Protein AF-A0A176YFB4-F1 (afdb_monomer)

Organism: NCBI:txid1505087

Foldseek 3Di:
DDPVLVVPDDFFDFQVRNCVSVVHHFQWPDWDADPNWIWTWGADPVRQWIFIDIPRTTHDIHGDDD

Solvent-accessible surface area (backbone atoms only — not comparable to full-atom values): 3905 Å² total; p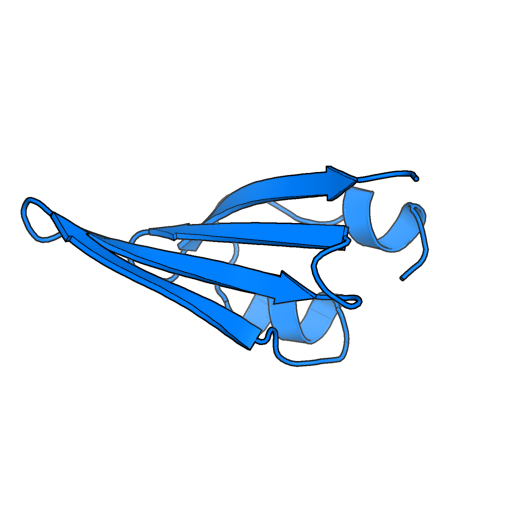er-residue (Å²): 138,57,77,75,61,59,76,67,66,56,75,61,37,41,56,69,56,52,26,62,72,68,73,47,82,57,48,79,78,46,78,49,76,56,97,88,40,40,38,38,33,31,27,38,80,95,60,37,30,40,34,37,22,50,74,55,24,32,72,48,76,49,73,60,89,126

Secondary structure (DSSP, 8-state):
--HHHHTT--TT-BHHHHHHHHSSPPEEEEEEEETTEEEEEEEEGGGTEEEEEETTEEEEEEE---

Sequence (66 aa):
MTDLEFGNVVLGSSYAGVVFMFGCAGTLVSSEIKEGIKFHVFAWNDGQVLALFANGMLLIVSQSTS

Structure (mmCIF, N/CA/C/O backbone):
data_AF-A0A176YFB4-F1
#
_entry.id   AF-A0A176YFB4-F1
#
loop_
_atom_site.group_PDB
_atom_site.id
_atom_site.type_symbol
_atom_site.label_atom_id
_atom_site.label_alt_id
_atom_site.label_comp_id
_atom_site.label_asym_id
_atom_site.label_entity_id
_atom_site.label_seq_id
_atom_site.pdbx_PDB_ins_code
_atom_site.Cartn_x
_atom_site.Cartn_y
_atom_site.Cartn_z
_atom_site.occupancy
_atom_site.B_iso_or_equiv
_atom_site.auth_seq_id
_atom_site.auth_comp_id
_atom_site.auth_asym_id
_atom_site.auth_atom_id
_atom_site.pdbx_PDB_model_num
ATOM 1 N N . MET A 1 1 ? 13.867 3.447 -8.468 1.00 58.38 1 MET A N 1
ATOM 2 C CA . MET A 1 1 ? 12.516 3.434 -9.060 1.00 58.38 1 MET A CA 1
ATOM 3 C C . MET A 1 1 ? 12.461 4.555 -10.074 1.00 58.38 1 MET A C 1
ATOM 5 O O . MET A 1 1 ? 12.899 5.651 -9.748 1.00 58.38 1 MET A O 1
ATOM 9 N N . THR A 1 2 ? 12.062 4.268 -11.308 1.00 54.38 2 THR A N 1
ATOM 10 C CA . THR A 1 2 ? 11.923 5.310 -12.343 1.00 54.38 2 THR A CA 1
ATOM 11 C C . THR A 1 2 ? 10.479 5.811 -12.360 1.00 54.38 2 THR A C 1
ATOM 13 O O . THR A 1 2 ? 9.577 5.043 -12.032 1.00 54.38 2 THR A O 1
ATOM 16 N N . ASP A 1 3 ? 10.229 7.065 -12.750 1.00 56.12 3 ASP A N 1
ATOM 17 C CA . ASP A 1 3 ? 8.868 7.645 -12.790 1.00 56.12 3 ASP A CA 1
ATOM 18 C C . ASP A 1 3 ? 7.872 6.807 -13.624 1.00 56.12 3 ASP A C 1
ATOM 20 O O . ASP A 1 3 ? 6.662 6.829 -13.394 1.00 56.12 3 ASP A O 1
ATOM 24 N N . LEU A 1 4 ? 8.391 6.000 -14.558 1.00 50.38 4 LEU A N 1
ATOM 25 C CA . LEU A 1 4 ? 7.627 5.076 -15.396 1.00 50.38 4 LEU A CA 1
ATOM 26 C C . LEU A 1 4 ? 7.001 3.904 -14.615 1.00 50.38 4 LEU A C 1
ATOM 28 O O . LEU A 1 4 ? 5.955 3.399 -15.012 1.00 50.38 4 LEU A O 1
ATOM 32 N N . GLU A 1 5 ? 7.615 3.466 -13.511 1.00 61.56 5 GLU A N 1
ATOM 33 C CA . GLU A 1 5 ? 7.087 2.385 -12.660 1.00 61.56 5 GLU A CA 1
ATOM 34 C C . GLU A 1 5 ? 5.957 2.889 -11.756 1.00 61.56 5 GLU A C 1
ATOM 36 O O . GLU A 1 5 ? 5.017 2.152 -11.461 1.00 61.56 5 GLU A O 1
ATOM 41 N N . PHE A 1 6 ? 6.005 4.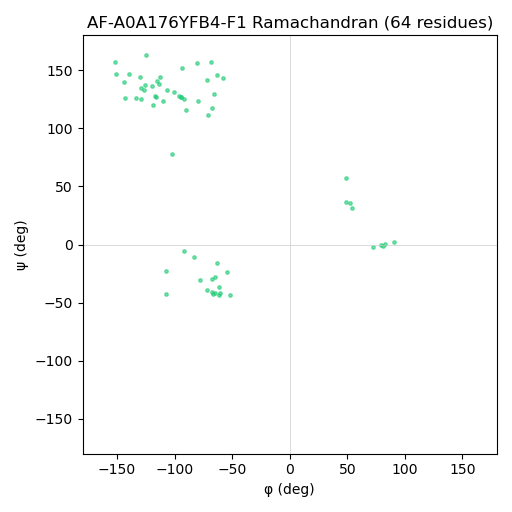168 -11.373 1.00 62.84 6 PHE A N 1
ATOM 42 C CA . PHE A 1 6 ? 5.013 4.792 -10.503 1.00 62.84 6 PHE A CA 1
ATOM 43 C C . PHE A 1 6 ? 3.669 5.016 -11.203 1.00 62.84 6 PHE A C 1
ATOM 45 O O . PHE A 1 6 ? 2.613 4.771 -10.621 1.00 62.84 6 PHE A O 1
ATOM 52 N N . GLY A 1 7 ? 3.701 5.412 -12.481 1.00 66.94 7 GLY A N 1
ATOM 53 C CA . GLY A 1 7 ? 2.497 5.627 -13.292 1.00 66.94 7 GLY A CA 1
ATOM 54 C C . GLY A 1 7 ? 1.652 4.368 -13.528 1.00 66.94 7 GLY A C 1
ATOM 55 O O . GLY A 1 7 ? 0.486 4.479 -13.899 1.00 66.94 7 GLY A O 1
ATOM 56 N N . ASN A 1 8 ? 2.209 3.179 -13.281 1.00 72.94 8 ASN A N 1
ATOM 57 C CA . ASN A 1 8 ? 1.512 1.903 -13.448 1.00 72.94 8 ASN A CA 1
ATOM 58 C C . ASN A 1 8 ? 0.823 1.413 -12.169 1.00 72.94 8 ASN A C 1
ATOM 60 O O . ASN A 1 8 ? 0.116 0.405 -12.210 1.00 72.94 8 ASN A O 1
ATOM 64 N N . VAL A 1 9 ? 1.006 2.096 -11.036 1.00 81.19 9 VAL A N 1
ATOM 65 C CA . VAL A 1 9 ? 0.410 1.693 -9.762 1.00 81.19 9 VAL A CA 1
ATOM 66 C C . VAL A 1 9 ? -1.100 1.932 -9.797 1.00 81.19 9 VAL A C 1
ATOM 68 O O . VAL A 1 9 ? -1.579 3.065 -9.796 1.00 81.19 9 VAL A O 1
ATOM 71 N N . VAL A 1 10 ? -1.871 0.844 -9.792 1.00 87.75 10 VAL A N 1
ATOM 72 C CA . VAL A 1 10 ? -3.337 0.898 -9.848 1.00 87.75 10 VAL A CA 1
ATOM 73 C C . VAL A 1 10 ? -3.918 0.905 -8.435 1.00 87.75 10 VAL A C 1
ATOM 75 O O . VAL A 1 10 ? -3.655 -0.006 -7.643 1.00 87.75 10 VAL A O 1
ATOM 78 N N . LEU A 1 11 ? -4.748 1.902 -8.114 1.00 92.31 11 LEU A N 1
ATOM 79 C CA . LEU A 1 11 ? -5.503 1.929 -6.857 1.00 92.31 11 LEU A CA 1
ATOM 80 C C . LEU A 1 11 ? -6.385 0.680 -6.721 1.00 92.31 11 LEU A C 1
ATOM 82 O O . LEU A 1 11 ? -6.922 0.164 -7.696 1.00 92.31 11 LEU A O 1
ATOM 86 N N . GLY A 1 12 ? -6.518 0.173 -5.501 1.00 94.94 12 GLY A N 1
ATOM 87 C CA . GLY A 1 12 ? -7.158 -1.108 -5.220 1.00 94.94 12 GLY A CA 1
ATOM 88 C C . GLY A 1 12 ? -6.263 -2.323 -5.477 1.00 94.94 12 GLY A C 1
ATOM 89 O O . GLY A 1 12 ? -6.695 -3.442 -5.230 1.00 94.94 12 GLY A O 1
ATOM 90 N N . SER A 1 13 ? -5.016 -2.159 -5.925 1.00 95.25 13 SER A N 1
ATOM 91 C CA . SER A 1 13 ? -4.085 -3.292 -5.988 1.00 95.25 13 SER A CA 1
ATOM 92 C C . SER A 1 13 ? -3.796 -3.851 -4.596 1.00 95.25 13 SER A C 1
ATOM 94 O O . SER A 1 13 ? -3.714 -3.109 -3.615 1.00 95.25 13 SER A O 1
ATOM 96 N N . SER A 1 14 ? -3.593 -5.164 -4.506 1.00 96.69 14 SER A N 1
ATOM 97 C CA . SER A 1 14 ? -3.117 -5.784 -3.268 1.00 96.69 14 SER A CA 1
ATOM 98 C C . SER A 1 14 ? -1.667 -5.387 -2.973 1.00 96.69 14 SER A C 1
ATOM 100 O O . SER A 1 14 ? -0.897 -5.088 -3.889 1.00 96.69 14 SER A O 1
ATOM 102 N N . TYR A 1 15 ? -1.261 -5.465 -1.704 1.00 95.00 15 TYR A N 1
ATOM 103 C CA . TYR A 1 15 ? 0.141 -5.262 -1.314 1.00 95.00 15 TYR A CA 1
ATOM 104 C C . TYR A 1 15 ? 1.113 -6.138 -2.121 1.00 95.00 15 TYR A C 1
ATOM 106 O O . TYR A 1 15 ? 2.118 -5.641 -2.617 1.00 95.00 15 TYR A O 1
ATOM 114 N N . ALA A 1 16 ? 0.791 -7.421 -2.327 1.00 94.56 16 ALA A N 1
ATOM 115 C CA . ALA A 1 16 ? 1.631 -8.326 -3.114 1.00 94.56 16 ALA A CA 1
ATOM 116 C C . ALA A 1 16 ? 1.783 -7.867 -4.576 1.00 94.56 16 ALA A C 1
ATOM 118 O O . ALA A 1 16 ? 2.867 -7.980 -5.141 1.00 94.56 16 ALA A O 1
ATOM 119 N N . GLY A 1 17 ? 0.720 -7.310 -5.168 1.00 93.12 17 GLY A N 1
ATOM 120 C CA . GLY A 1 17 ? 0.771 -6.729 -6.510 1.00 93.12 17 GLY A CA 1
ATOM 121 C C . GLY A 1 17 ? 1.691 -5.509 -6.586 1.00 93.12 17 GLY A C 1
ATOM 122 O O . GLY A 1 17 ? 2.485 -5.398 -7.516 1.00 93.12 17 GLY A O 1
ATOM 123 N N . VAL A 1 18 ? 1.647 -4.637 -5.574 1.00 92.44 18 VAL A N 1
ATOM 124 C CA . VAL A 1 18 ? 2.548 -3.475 -5.485 1.00 92.44 18 VAL A CA 1
ATOM 125 C C . VAL A 1 18 ? 4.000 -3.918 -5.281 1.00 92.44 18 VAL A C 1
ATOM 127 O O . VAL A 1 18 ? 4.886 -3.417 -5.963 1.00 92.44 18 VAL A O 1
ATOM 130 N N . VAL A 1 19 ? 4.255 -4.907 -4.418 1.00 92.38 19 VAL A N 1
ATOM 131 C CA . VAL A 1 19 ? 5.601 -5.478 -4.217 1.00 92.38 19 VAL A CA 1
ATOM 132 C C . VAL A 1 19 ? 6.154 -6.094 -5.499 1.00 92.38 19 VAL A C 1
ATOM 134 O O . VAL A 1 19 ? 7.327 -5.902 -5.806 1.00 92.38 19 VAL A O 1
ATOM 137 N N . PHE A 1 20 ? 5.324 -6.807 -6.263 1.00 90.69 20 PHE A N 1
ATOM 138 C CA . PHE A 1 20 ? 5.727 -7.358 -7.556 1.00 90.69 20 PHE A CA 1
ATOM 139 C C . PHE A 1 20 ? 6.120 -6.252 -8.543 1.00 90.69 20 PHE A C 1
ATOM 141 O O . PHE A 1 20 ? 7.142 -6.364 -9.211 1.00 90.69 20 PHE A O 1
ATOM 148 N N . MET A 1 21 ? 5.344 -5.166 -8.595 1.00 88.50 21 MET A N 1
ATOM 149 C CA . MET A 1 21 ? 5.611 -4.022 -9.470 1.00 88.50 21 MET A CA 1
ATOM 150 C C . MET A 1 21 ? 6.870 -3.249 -9.071 1.00 88.50 21 MET A C 1
ATOM 152 O O . MET A 1 21 ? 7.637 -2.841 -9.934 1.00 88.50 21 MET A O 1
ATOM 156 N N . PHE A 1 22 ? 7.093 -3.056 -7.771 1.00 86.81 22 PHE A N 1
ATOM 157 C CA . PHE A 1 22 ? 8.248 -2.324 -7.248 1.00 86.81 22 PHE A CA 1
ATOM 158 C C . PHE A 1 22 ? 9.512 -3.185 -7.139 1.00 86.81 22 PHE A C 1
ATOM 160 O O . PHE A 1 22 ? 10.592 -2.663 -6.874 1.00 86.81 22 PHE A O 1
ATOM 167 N N . GLY A 1 23 ? 9.392 -4.503 -7.312 1.00 89.75 23 GLY A N 1
ATOM 168 C CA . GLY A 1 23 ? 10.497 -5.458 -7.229 1.00 89.75 23 GLY A CA 1
ATOM 169 C C . GLY A 1 23 ? 11.022 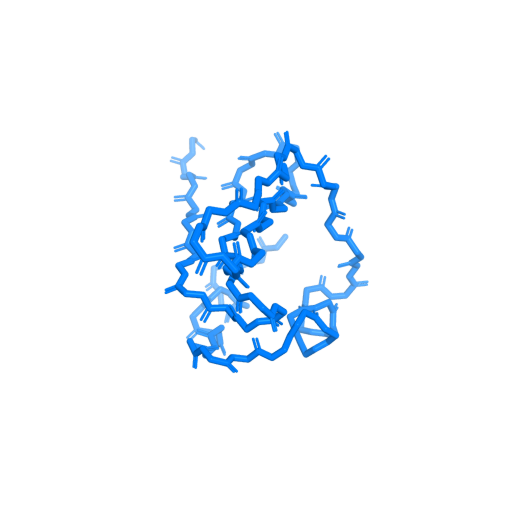-5.714 -5.812 1.00 89.75 23 GLY A C 1
ATOM 170 O O . GLY A 1 23 ? 11.909 -6.547 -5.633 1.00 89.75 23 GLY A O 1
ATOM 171 N N . CYS A 1 24 ? 10.491 -5.037 -4.792 1.00 91.31 24 CYS A N 1
ATOM 172 C CA . CYS A 1 24 ? 10.888 -5.225 -3.401 1.00 91.31 24 CYS A CA 1
ATOM 173 C C . CYS A 1 24 ? 9.757 -4.900 -2.416 1.00 91.31 24 CYS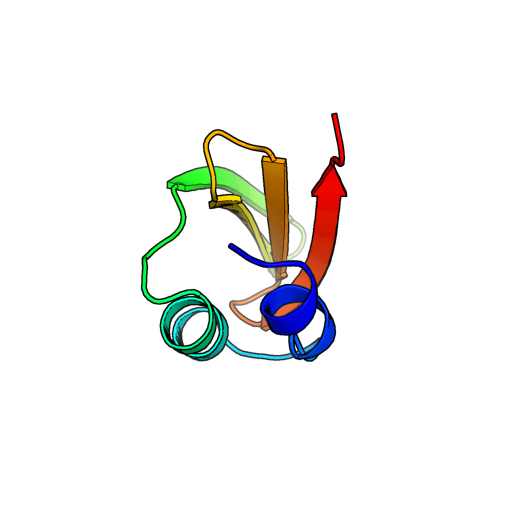 A C 1
ATOM 175 O O . CYS A 1 24 ? 8.809 -4.169 -2.717 1.00 91.31 24 CYS A O 1
ATOM 177 N N . ALA A 1 25 ? 9.859 -5.473 -1.215 1.00 94.75 25 ALA A N 1
ATOM 178 C CA . ALA A 1 25 ? 8.949 -5.176 -0.117 1.00 94.75 25 ALA A CA 1
ATOM 179 C C . ALA A 1 25 ? 9.214 -3.774 0.443 1.00 94.75 25 ALA A C 1
ATOM 181 O O . ALA A 1 25 ? 10.365 -3.362 0.573 1.00 94.75 25 ALA A O 1
ATOM 182 N N . GLY A 1 26 ? 8.141 -3.069 0.795 1.00 94.81 26 GLY A N 1
ATOM 183 C CA . GLY A 1 26 ? 8.244 -1.781 1.469 1.00 94.81 26 GLY A CA 1
ATOM 184 C C . GLY A 1 26 ? 8.500 -1.961 2.958 1.00 94.81 26 GLY A C 1
ATOM 185 O O . GLY A 1 26 ? 8.120 -2.970 3.557 1.00 94.81 26 GLY A O 1
ATOM 186 N N . THR A 1 27 ? 9.091 -0.950 3.578 1.00 97.44 27 THR A N 1
ATOM 187 C CA . THR A 1 27 ? 9.215 -0.878 5.034 1.00 97.44 27 THR A CA 1
ATOM 188 C C . THR A 1 27 ? 7.894 -0.393 5.615 1.00 97.44 27 THR A C 1
ATOM 190 O O . THR A 1 27 ? 7.414 0.678 5.248 1.00 97.44 27 THR A O 1
ATOM 193 N N . LEU A 1 28 ? 7.286 -1.156 6.525 1.00 97.69 28 LEU A N 1
ATOM 194 C CA . LEU A 1 28 ? 6.096 -0.706 7.251 1.00 97.69 28 LEU A CA 1
ATOM 195 C C . LEU A 1 28 ? 6.481 0.453 8.180 1.00 97.69 28 LEU A C 1
ATOM 197 O O . LEU A 1 28 ? 7.279 0.263 9.095 1.00 97.69 28 LEU A O 1
ATOM 201 N N . VAL A 1 29 ? 5.906 1.635 7.958 1.00 97.50 29 VAL A N 1
ATOM 202 C CA . VAL A 1 29 ? 6.192 2.845 8.753 1.00 97.50 29 VAL A CA 1
ATOM 20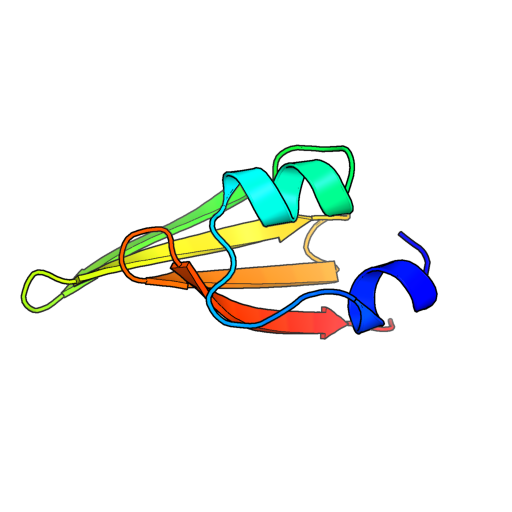3 C C . VAL A 1 29 ? 5.046 3.239 9.680 1.00 97.50 29 VAL A C 1
ATOM 205 O O . VAL A 1 29 ? 5.275 3.910 10.680 1.00 97.50 29 VAL A O 1
ATOM 208 N N . SER A 1 30 ? 3.816 2.814 9.381 1.00 97.62 30 SER A N 1
ATOM 209 C CA . SER A 1 30 ? 2.664 3.019 10.261 1.00 97.62 30 SER A CA 1
ATOM 210 C C . SER A 1 30 ? 1.631 1.909 10.094 1.00 97.62 30 SER A C 1
ATOM 212 O O . SER A 1 30 ? 1.444 1.383 8.994 1.00 97.62 30 SER A O 1
ATOM 214 N N . SER A 1 31 ? 0.957 1.564 11.189 1.00 97.62 31 SER A N 1
ATOM 215 C CA . SER A 1 31 ? -0.134 0.595 11.233 1.00 97.62 31 SER A CA 1
ATOM 216 C C . SER A 1 31 ? -1.187 1.063 12.231 1.00 97.62 31 SER A C 1
ATOM 218 O O . SER A 1 31 ? -0.867 1.338 13.386 1.00 97.62 31 SER A O 1
ATOM 220 N N . GLU A 1 32 ? -2.437 1.152 11.788 1.00 98.12 32 GLU A N 1
ATOM 221 C CA . GLU A 1 32 ? -3.569 1.565 12.616 1.00 98.12 32 GLU A CA 1
ATOM 222 C C . GLU A 1 32 ? -4.791 0.699 12.302 1.00 98.12 32 GLU A C 1
ATOM 224 O O . GLU A 1 32 ? -5.004 0.284 11.164 1.00 98.12 32 GLU A O 1
ATOM 229 N N . ILE A 1 33 ? -5.625 0.433 13.308 1.00 97.88 33 ILE A N 1
ATOM 230 C CA . ILE A 1 33 ? -6.947 -0.158 13.101 1.00 97.88 33 ILE A CA 1
ATOM 231 C C . ILE A 1 33 ? -7.988 0.826 13.610 1.00 97.88 33 ILE A C 1
ATOM 233 O O . ILE A 1 33 ? -8.005 1.146 14.797 1.00 97.88 33 ILE A O 1
ATOM 237 N N . LYS A 1 34 ? -8.883 1.260 12.725 1.00 97.44 34 LYS A N 1
ATOM 238 C CA . LYS A 1 34 ? -9.963 2.185 13.063 1.00 97.44 34 LYS A CA 1
ATOM 239 C C . LYS A 1 34 ? -11.271 1.685 12.475 1.00 97.44 34 LYS A C 1
ATOM 241 O O . LYS A 1 34 ? -11.337 1.373 11.292 1.00 97.44 34 LYS A O 1
ATOM 246 N N . GLU A 1 35 ? -12.286 1.556 13.329 1.00 96.75 35 GLU A N 1
ATOM 247 C CA . GLU A 1 35 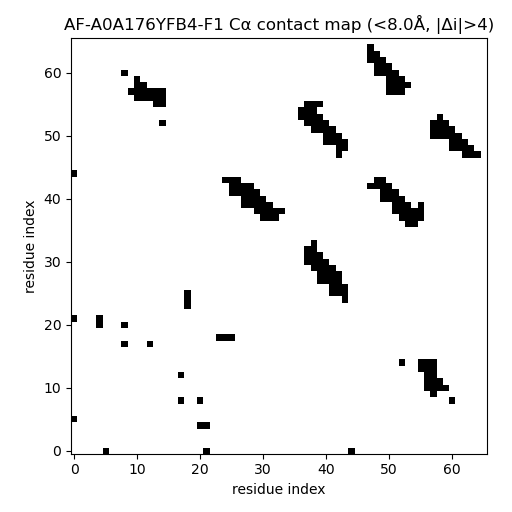? -13.633 1.099 12.941 1.00 96.75 35 GLU A CA 1
ATOM 248 C C . GLU A 1 35 ? -13.630 -0.232 12.157 1.00 96.75 35 GLU A C 1
ATOM 250 O O . GLU A 1 35 ? -14.410 -0.446 11.235 1.00 96.75 35 GLU A O 1
ATOM 255 N N . GLY A 1 36 ? -12.720 -1.147 12.513 1.00 96.38 36 GLY A N 1
ATOM 256 C CA . GLY A 1 36 ? -12.580 -2.451 11.853 1.00 96.38 36 GLY A CA 1
ATOM 257 C C . GLY A 1 36 ? -11.788 -2.435 10.540 1.00 96.38 36 GLY A C 1
ATOM 258 O O . GLY A 1 36 ? -11.562 -3.495 9.960 1.00 96.38 36 GLY A O 1
ATOM 259 N N . ILE A 1 37 ? -11.313 -1.271 10.092 1.00 97.38 37 ILE A N 1
ATOM 260 C CA . ILE A 1 37 ? -10.456 -1.126 8.914 1.00 97.38 37 ILE A CA 1
ATOM 261 C C . ILE A 1 37 ? -8.994 -1.089 9.360 1.00 97.38 37 ILE A C 1
ATOM 263 O O . ILE A 1 37 ? -8.620 -0.299 10.226 1.00 97.38 37 ILE A O 1
ATOM 267 N N . LYS A 1 38 ? -8.161 -1.948 8.764 1.00 97.94 38 LYS A N 1
ATOM 268 C CA . LYS A 1 38 ? -6.710 -1.971 8.987 1.00 97.94 38 LYS A CA 1
ATOM 269 C C . LYS A 1 38 ? -6.021 -1.064 7.980 1.00 97.94 38 LYS A C 1
ATOM 271 O O . LYS A 1 38 ? -6.045 -1.363 6.788 1.00 97.94 38 LYS A O 1
ATOM 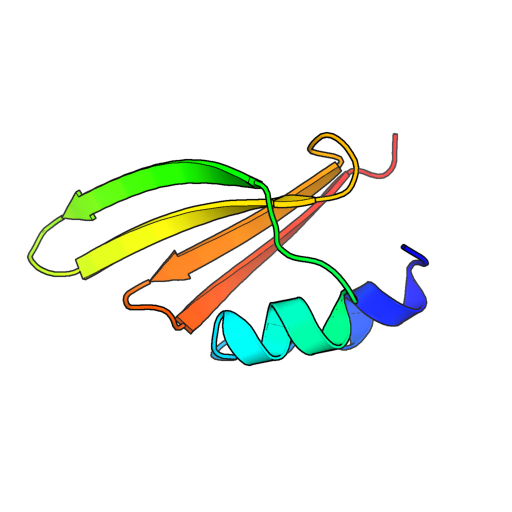276 N N . PHE A 1 39 ? -5.381 -0.011 8.455 1.00 98.25 39 PHE A N 1
ATOM 277 C CA . PHE A 1 39 ? -4.581 0.903 7.659 1.00 98.25 39 PHE A CA 1
ATOM 278 C C . PHE A 1 39 ? -3.098 0.580 7.823 1.00 98.25 39 PHE A C 1
ATOM 280 O O . PHE A 1 39 ? -2.608 0.442 8.941 1.00 98.25 39 PHE A O 1
ATOM 287 N N . HIS A 1 40 ? -2.376 0.483 6.712 1.00 98.44 40 HIS A N 1
ATOM 288 C CA . HIS A 1 40 ? -0.925 0.322 6.706 1.00 98.44 40 HIS A CA 1
ATOM 289 C C . HIS A 1 40 ? -0.292 1.357 5.789 1.00 98.44 40 HIS A C 1
ATOM 291 O O . HIS A 1 40 ? -0.741 1.523 4.656 1.00 98.44 40 HIS A O 1
ATOM 297 N N . VAL A 1 41 ? 0.775 2.002 6.250 1.00 97.94 41 VAL A N 1
ATOM 298 C CA . VAL A 1 41 ? 1.618 2.857 5.413 1.00 97.94 41 VAL A CA 1
ATOM 299 C C . VAL A 1 41 ? 2.958 2.169 5.225 1.00 97.94 41 VAL A C 1
ATOM 301 O O . VAL A 1 41 ? 3.635 1.848 6.204 1.00 97.94 41 VAL A O 1
ATOM 304 N N . PHE A 1 42 ? 3.336 1.957 3.971 1.00 97.31 42 PHE A N 1
ATOM 305 C CA . PHE A 1 42 ? 4.629 1.402 3.595 1.00 97.31 42 PHE A CA 1
ATOM 306 C C . PHE A 1 42 ? 5.469 2.447 2.870 1.00 97.31 42 PHE A C 1
ATOM 308 O O . PHE A 1 42 ? 4.937 3.250 2.104 1.00 97.31 42 PHE A O 1
ATOM 315 N N . ALA A 1 43 ? 6.775 2.405 3.112 1.00 95.75 43 ALA A N 1
ATOM 316 C CA . ALA A 1 43 ? 7.766 3.273 2.505 1.00 95.75 43 ALA A CA 1
ATOM 317 C C . ALA A 1 43 ? 8.717 2.486 1.592 1.00 95.75 43 ALA A C 1
ATOM 319 O O . ALA A 1 43 ? 9.186 1.407 1.961 1.00 95.75 43 ALA A O 1
ATOM 320 N N . TRP A 1 44 ? 9.044 3.055 0.433 1.00 93.56 44 TRP A N 1
ATOM 321 C CA . TRP A 1 44 ? 10.106 2.595 -0.469 1.00 93.56 44 TRP A CA 1
ATOM 322 C C . TRP A 1 44 ? 11.088 3.735 -0.742 1.00 93.56 44 TRP A C 1
ATOM 324 O O . TRP A 1 44 ? 10.765 4.903 -0.515 1.00 93.56 44 TRP A O 1
ATOM 334 N N . ASN A 1 45 ? 12.277 3.385 -1.246 1.00 90.31 45 ASN A N 1
ATOM 335 C CA . ASN A 1 45 ? 13.338 4.328 -1.626 1.00 90.31 45 ASN A CA 1
ATOM 336 C C . ASN A 1 45 ? 13.614 5.355 -0.512 1.00 90.31 45 ASN A C 1
ATOM 338 O O . ASN A 1 45 ? 13.418 6.551 -0.702 1.00 90.31 45 ASN A O 1
ATOM 342 N N . ASP A 1 46 ? 13.958 4.870 0.684 1.00 89.19 46 ASP A N 1
ATOM 343 C CA . ASP A 1 46 ? 14.261 5.705 1.858 1.00 89.19 46 ASP A CA 1
ATOM 344 C C . ASP A 1 46 ? 13.163 6.723 2.227 1.00 89.19 46 ASP A C 1
ATOM 346 O O . ASP A 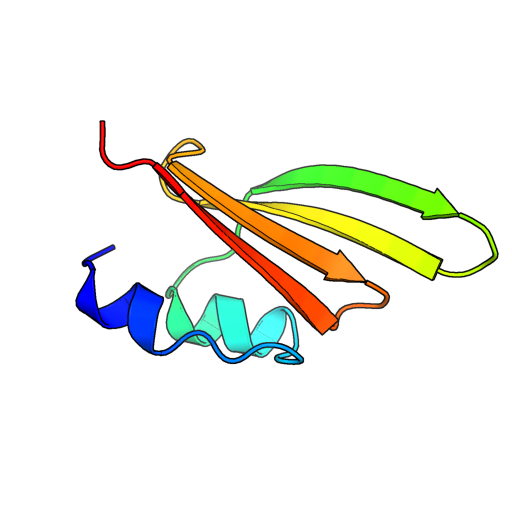1 46 ? 13.429 7.797 2.761 1.00 89.19 46 ASP A O 1
ATOM 350 N N . GLY A 1 47 ? 11.899 6.378 1.957 1.00 90.00 47 GLY A N 1
ATOM 351 C CA . GLY A 1 47 ? 10.741 7.215 2.280 1.00 90.00 47 GLY A CA 1
ATOM 352 C C . GLY A 1 47 ? 10.326 8.187 1.178 1.00 90.00 47 GLY A C 1
ATOM 353 O O . GLY A 1 47 ? 9.355 8.915 1.364 1.00 90.00 47 GLY A O 1
ATOM 354 N N . GLN A 1 48 ? 10.995 8.179 0.022 1.00 91.06 48 GLN A N 1
ATOM 355 C CA . GLN A 1 48 ? 10.572 8.974 -1.136 1.00 91.06 48 GLN A CA 1
ATOM 356 C C . GLN A 1 48 ? 9.223 8.520 -1.690 1.00 91.06 48 GLN A C 1
ATOM 358 O O . GLN A 1 48 ? 8.506 9.324 -2.278 1.00 91.06 48 GLN A O 1
ATOM 363 N N . VAL A 1 49 ? 8.879 7.246 -1.510 1.00 92.12 49 VAL A N 1
ATOM 364 C CA . VAL A 1 49 ? 7.593 6.680 -1.908 1.00 92.12 49 VAL A CA 1
ATOM 365 C C . VAL A 1 49 ? 6.848 6.227 -0.669 1.00 92.12 49 VAL A C 1
ATOM 367 O O . VAL A 1 49 ? 7.371 5.413 0.090 1.00 92.12 49 VAL A O 1
ATOM 370 N N . LEU A 1 50 ? 5.612 6.692 -0.509 1.00 95.00 50 LEU A N 1
ATOM 371 C CA . LEU A 1 50 ? 4.693 6.235 0.526 1.00 95.00 50 LEU A CA 1
ATOM 372 C C . LEU A 1 50 ? 3.438 5.647 -0.112 1.00 95.00 50 LEU A C 1
ATOM 374 O O . LEU A 1 50 ? 2.870 6.227 -1.032 1.00 95.00 50 LEU A O 1
ATOM 378 N N . ALA A 1 51 ? 2.975 4.513 0.402 1.00 95.88 51 ALA A N 1
ATOM 379 C CA . ALA A 1 51 ? 1.733 3.892 -0.034 1.00 95.88 51 ALA A CA 1
ATOM 380 C C . ALA A 1 51 ? 0.846 3.565 1.167 1.00 95.88 51 ALA A C 1
ATOM 382 O O . ALA A 1 51 ? 1.269 2.859 2.085 1.00 95.88 51 ALA A O 1
ATOM 383 N N . LEU A 1 52 ? -0.388 4.065 1.144 1.00 97.38 52 LEU A N 1
ATOM 384 C CA . LEU A 1 52 ? -1.421 3.764 2.125 1.00 97.38 52 LEU A CA 1
ATOM 385 C C . LEU A 1 52 ? -2.293 2.620 1.617 1.00 97.38 52 LEU A C 1
ATOM 387 O O . LEU A 1 52 ? -2.892 2.712 0.546 1.00 97.38 52 LEU A O 1
ATOM 391 N N . PHE A 1 53 ? -2.439 1.591 2.439 1.00 98.00 53 PHE A N 1
ATOM 392 C CA . PHE A 1 53 ? -3.330 0.466 2.206 1.00 98.00 53 PHE A CA 1
ATOM 393 C C . PHE A 1 53 ? -4.428 0.441 3.262 1.00 98.00 53 PHE A C 1
ATOM 395 O O . PHE A 1 53 ? -4.145 0.634 4.441 1.00 98.00 53 PHE A O 1
ATOM 402 N N . ALA A 1 54 ? -5.653 0.117 2.856 1.00 98.00 54 ALA A N 1
ATOM 403 C CA . ALA A 1 54 ? -6.741 -0.248 3.755 1.00 98.00 54 ALA A CA 1
ATOM 404 C C . ALA A 1 54 ? -7.160 -1.691 3.486 1.00 98.00 54 ALA A C 1
ATOM 406 O O . ALA A 1 54 ? -7.414 -2.071 2.345 1.00 98.00 54 ALA A O 1
ATOM 407 N N . ASN A 1 55 ? -7.200 -2.517 4.531 1.00 96.88 55 ASN A N 1
ATOM 408 C CA . ASN A 1 55 ? -7.504 -3.947 4.442 1.00 96.88 55 ASN A CA 1
ATOM 409 C C . ASN A 1 55 ? -6.684 -4.676 3.357 1.00 96.88 55 ASN A C 1
ATOM 411 O O . ASN A 1 55 ? -7.175 -5.577 2.685 1.00 96.88 55 ASN A O 1
ATOM 415 N N . GLY A 1 56 ? -5.418 -4.275 3.189 1.00 96.19 56 GLY A N 1
ATOM 416 C CA . GLY A 1 56 ? -4.490 -4.860 2.213 1.00 96.19 56 GLY A CA 1
ATOM 417 C C . GLY A 1 56 ? -4.618 -4.329 0.781 1.00 96.19 56 GLY A C 1
ATOM 418 O O . GLY A 1 56 ? -3.850 -4.764 -0.076 1.00 96.19 56 GLY A O 1
ATOM 419 N N . MET A 1 57 ? -5.531 -3.385 0.535 1.00 97.50 57 MET A N 1
ATOM 420 C CA . MET A 1 57 ? -5.795 -2.783 -0.773 1.00 97.50 57 MET A CA 1
ATOM 421 C C . MET A 1 57 ? -5.246 -1.361 -0.825 1.00 97.50 57 MET A C 1
ATOM 423 O O . MET A 1 57 ? -5.465 -0.577 0.098 1.00 97.50 57 MET A O 1
ATOM 427 N N . LEU A 1 58 ? -4.535 -1.025 -1.896 1.00 96.81 58 LEU A N 1
ATOM 428 C CA . LEU A 1 58 ? -3.922 0.283 -2.077 1.00 96.81 58 LEU A CA 1
ATOM 429 C C . LEU A 1 58 ? -4.991 1.373 -2.210 1.00 96.81 58 LEU A C 1
ATOM 431 O O . LEU A 1 58 ? -5.883 1.268 -3.046 1.00 96.81 58 LEU A O 1
ATOM 435 N N . LEU A 1 59 ? -4.872 2.442 -1.431 1.00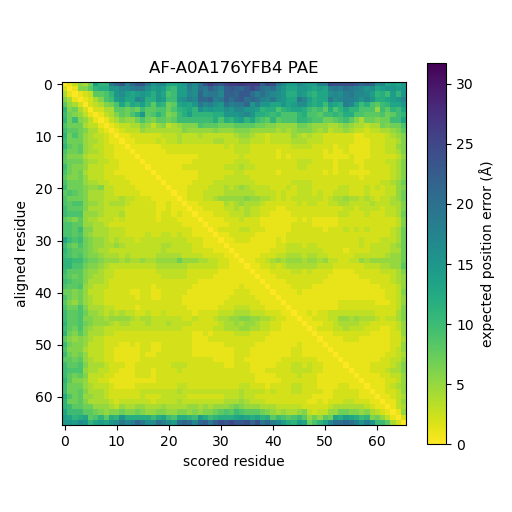 96.12 59 LEU A N 1
ATOM 436 C CA . LEU A 1 59 ? -5.750 3.609 -1.517 1.00 96.12 59 LEU A CA 1
ATOM 437 C C . LEU A 1 59 ? -5.055 4.820 -2.120 1.00 96.12 59 LEU A C 1
ATOM 439 O O . LEU A 1 59 ? -5.654 5.547 -2.906 1.00 96.12 59 LEU A O 1
ATOM 443 N N . ILE A 1 60 ? -3.814 5.064 -1.705 1.00 93.31 60 ILE A N 1
ATOM 444 C CA . ILE A 1 60 ? -3.045 6.244 -2.087 1.00 93.31 60 ILE A CA 1
ATOM 445 C C . ILE A 1 60 ? -1.597 5.817 -2.235 1.00 93.31 60 ILE A C 1
ATOM 447 O O . ILE A 1 60 ? -1.081 5.062 -1.412 1.00 93.31 60 ILE A O 1
ATOM 451 N N . VAL A 1 61 ? -0.942 6.348 -3.257 1.00 92.75 61 VAL A N 1
ATOM 452 C CA . VAL A 1 61 ? 0.506 6.319 -3.386 1.00 92.75 61 VAL A CA 1
ATOM 453 C C . VAL A 1 61 ? 0.982 7.757 -3.589 1.00 92.75 61 VAL A C 1
ATOM 455 O O . VAL A 1 61 ? 0.341 8.528 -4.304 1.00 92.75 61 VAL A O 1
ATOM 458 N N . SER A 1 62 ? 2.061 8.145 -2.924 1.00 91.00 62 SER A N 1
ATOM 459 C CA . SER A 1 62 ? 2.695 9.448 -3.091 1.00 91.00 62 SER A CA 1
ATOM 460 C C . SER A 1 62 ? 4.191 9.279 -3.307 1.00 91.00 62 SER A C 1
ATOM 462 O O . SER A 1 62 ? 4.815 8.381 -2.740 1.00 91.00 62 SER A O 1
ATOM 464 N N . GLN A 1 63 ? 4.755 10.146 -4.144 1.00 89.62 63 GLN A N 1
ATOM 465 C CA . GLN A 1 63 ? 6.183 10.207 -4.431 1.00 89.62 63 GLN A CA 1
ATOM 466 C C . GLN A 1 63 ? 6.670 11.633 -4.198 1.00 89.62 63 GLN A C 1
ATOM 468 O O . GLN A 1 63 ? 6.044 12.588 -4.657 1.00 89.62 63 GLN A O 1
ATOM 473 N N . SER A 1 64 ? 7.787 11.772 -3.493 1.00 86.50 64 SER A N 1
ATOM 474 C CA . SER A 1 64 ? 8.532 13.022 -3.395 1.00 86.50 64 SER A CA 1
ATOM 475 C C . SER A 1 64 ? 9.642 13.036 -4.439 1.00 86.50 64 SER A C 1
ATOM 477 O O . SER A 1 64 ? 10.461 12.119 -4.484 1.00 86.50 64 SER A O 1
ATOM 479 N N . THR A 1 65 ? 9.692 14.090 -5.248 1.00 70.88 65 THR A N 1
ATOM 480 C CA . THR A 1 65 ? 10.790 14.378 -6.180 1.00 70.88 65 THR A CA 1
ATOM 481 C C . THR A 1 65 ? 11.657 15.476 -5.568 1.00 70.88 65 THR A C 1
ATOM 483 O O . THR A 1 65 ? 11.475 16.658 -5.867 1.00 70.88 65 THR A O 1
ATOM 486 N N . SER A 1 66 ? 12.503 15.108 -4.609 1.00 59.28 66 SER A N 1
ATOM 487 C CA . SER A 1 66 ? 13.488 16.030 -4.030 1.00 59.28 66 SER A CA 1
ATOM 488 C C . SER A 1 66 ? 14.654 16.259 -4.983 1.00 59.28 66 SER A C 1
ATOM 490 O O . SER A 1 66 ? 15.065 15.268 -5.629 1.00 59.28 66 SER A O 1
#

Mean predicted aligned error: 4.33 Å

Radius of gyration: 11.4 Å; Cα contacts (8 Å, |Δi|>4): 109; chains: 1; bounding box: 28×24×28 Å

Nearest PDB structures (foldseek):
  3gmw-assembly1_B  TM=6.691E-01  e=2.567E-01  Streptomyces exfoliatus
  1sk6-assembly3_C  TM=5.082E-01  e=2.022E+00  Bacillus anthracis
  1k93-assembly2_B  TM=5.500E-01  e=5.194E+00  Bacillus anthracis
  1sk6-assembly2_B  TM=5.167E-01  e=5.194E+00  Bacillus anthracis
  1k8t-assembly1_A  TM=5.183E-01  e=9.368E+00  Bacillus anthracis

pLDDT: mean 89.25, std 12.57, range [50.38, 98.44]